Protein AF-A0A699I075-F1 (afdb_monomer)

Solvent-accessible surface area (backbone atoms only — not comparable to full-atom values): 9510 Å² total; per-residue (Å²): 117,78,77,78,76,48,57,70,72,60,32,56,54,61,73,68,50,63,85,87,70,58,90,45,72,65,47,46,53,51,55,49,48,54,52,50,51,52,54,51,70,57,43,36,57,60,71,55,44,68,72,57,52,50,54,89,96,56,54,68,68,60,36,55,55,48,45,60,56,59,50,67,52,29,56,89,52,52,62,68,55,57,48,49,30,52,56,70,32,47,89,45,72,74,58,39,52,56,53,62,77,43,85,66,84,43,66,66,56,43,52,52,53,53,51,53,46,53,52,50,52,54,51,50,54,52,53,50,55,55,62,72,52,60,86,71,76,73,60,78,82,68,64,85,71,70,86,80,78,85,84,85,89,88,134

InterPro domains:
  IPR005162 Retrotransposon-derived protein PEG10, N-terminal capsid-like domain [PF03732] (1-75)

Sequence (155 aa):
MFNSTLTGNARVWFDDLPPESIDSYDDLKKAFLENYLQQKKYIKDPIELHNIKQRDGKSTKDFVRRYKLESRDVKGAPECMRIFGFVHEITNPERIKRLHDNILKTMNEMMRVTTSFLRREVAASNHEKKKSFPPWRQQEGNQKQIFRKGNFQNQ

pLDDT: mean 74.62, std 15.21, range [36.0, 93.69]

Foldseek 3Di:
DVLVVDDDPRNVQVVPDDPPQDPDPVSVVVSSVVVVVVLVVQQDALVCLLVLADDPPDDVVVSLVSLVVSVVSNPPHDQVSSLVSVLVRYPDPVLSVVSVVDPDPGPVSVSVVVVVVVVVVVVVVVVVVVVVDDPPVVPPPPPPPPPPDDDDDDD

Radius of gyration: 30.27 Å; Cα contacts (8 Å, |Δi|>4): 76; chains: 1; bounding box: 107×27×58 Å

Organism: Tanacetum cinerariifolium (NCBI:txid118510)

Mean predicted aligned error: 16.9 Å

Secondary structure (DSSP, 8-state):
-GGGG--THHHHHHHTSPTT---SHHHHHHHHHHHHHHHHHHS--GGGGGG-PPPTTS-HHHHHHHHHHHHHTSTT--HHHHHHHHHHH---HHHHHHHHHS---SHHHHHHHHHHHHHHHHHHHHHHHHHHS-GGGGSTTSGGGGGGS------

Nearest PDB structures (foldseek):
  6bht-assembly2_G  TM=6.024E-01  e=6.474E-01  Human immunodeficiency virus type 1 (NEW YORK-5 ISOLATE)
  5tsx-assembly1_H  TM=5.680E-01  e=3.823E-01  Human immunodeficiency virus type 1 (NEW YORK-5 ISOLATE)

Structure (mmCIF, N/CA/C/O backbone):
data_AF-A0A699I075-F1
#
_entry.id   AF-A0A699I075-F1
#
loop_
_atom_site.group_PDB
_atom_site.id
_atom_site.type_symbol
_atom_site.label_atom_id
_atom_site.label_alt_id
_atom_site.label_comp_id
_atom_site.label_asym_id
_atom_site.label_entity_id
_atom_site.label_seq_id
_atom_site.pdbx_PDB_ins_code
_atom_site.Cartn_x
_atom_site.Cartn_y
_atom_site.Cartn_z
_atom_site.occupancy
_atom_site.B_iso_or_equiv
_atom_site.auth_seq_id
_atom_site.auth_comp_id
_atom_site.auth_asym_id
_atom_site.auth_atom_id
_atom_site.pdbx_PDB_model_num
ATOM 1 N N . MET A 1 1 ? 16.503 -12.795 -26.111 1.00 72.12 1 MET A N 1
ATOM 2 C CA . MET A 1 1 ? 15.798 -11.578 -26.574 1.00 72.12 1 MET A CA 1
ATOM 3 C C . MET A 1 1 ? 15.536 -10.686 -25.366 1.00 72.12 1 MET A C 1
ATOM 5 O O . MET A 1 1 ? 15.444 -11.205 -24.265 1.00 72.12 1 MET A O 1
ATOM 9 N N . PHE A 1 2 ? 15.450 -9.367 -25.532 1.00 78.56 2 PHE A N 1
ATOM 10 C CA . PHE A 1 2 ? 15.219 -8.426 -24.423 1.00 78.56 2 PHE A CA 1
ATOM 11 C C . PHE A 1 2 ? 13.878 -8.668 -23.697 1.00 78.56 2 PHE A C 1
ATOM 13 O O . PHE A 1 2 ? 13.813 -8.645 -22.475 1.00 78.56 2 PHE A O 1
ATOM 20 N N . ASN A 1 3 ? 12.820 -9.012 -24.430 1.00 78.69 3 ASN A N 1
ATOM 21 C CA . ASN A 1 3 ? 11.487 -9.278 -23.874 1.00 78.69 3 ASN A CA 1
ATOM 22 C C . ASN A 1 3 ? 11.433 -10.433 -22.848 1.00 78.69 3 ASN A C 1
ATOM 24 O O . ASN A 1 3 ? 10.579 -10.426 -21.961 1.00 78.69 3 ASN A O 1
ATOM 28 N N . SER A 1 4 ? 12.330 -11.421 -22.938 1.00 84.44 4 SER A N 1
ATOM 29 C CA . SER A 1 4 ? 12.348 -12.579 -22.038 1.00 84.44 4 SER A CA 1
ATOM 30 C C . SER A 1 4 ? 12.956 -12.275 -20.667 1.00 84.44 4 SER A C 1
ATOM 32 O O . SER A 1 4 ? 12.830 -13.097 -19.767 1.00 84.44 4 SER A O 1
ATOM 34 N N . THR A 1 5 ? 13.615 -11.123 -20.491 1.00 89.88 5 THR A N 1
ATOM 35 C CA . THR A 1 5 ? 14.161 -10.698 -19.189 1.00 89.88 5 THR A CA 1
ATOM 36 C C . THR A 1 5 ? 13.158 -9.886 -18.365 1.00 89.88 5 THR A C 1
ATOM 38 O O . THR A 1 5 ? 13.334 -9.732 -17.156 1.00 89.88 5 THR A O 1
ATOM 41 N N . LEU A 1 6 ? 12.089 -9.383 -18.993 1.00 87.81 6 LEU A N 1
ATOM 42 C CA . LEU A 1 6 ? 11.050 -8.600 -18.330 1.00 87.81 6 LEU A CA 1
ATOM 43 C C . LEU A 1 6 ? 10.090 -9.509 -17.555 1.00 87.81 6 LEU A C 1
ATOM 45 O O . LEU A 1 6 ? 9.550 -10.474 -18.095 1.00 87.81 6 LEU A O 1
ATOM 49 N N . THR A 1 7 ? 9.827 -9.157 -16.296 1.00 88.38 7 THR A N 1
ATOM 50 C CA . THR A 1 7 ? 8.874 -9.853 -15.418 1.00 88.38 7 THR A CA 1
ATOM 51 C C . THR A 1 7 ? 7.961 -8.858 -14.697 1.00 88.38 7 THR A C 1
ATOM 53 O O . THR A 1 7 ? 8.265 -7.665 -14.590 1.00 88.38 7 THR A O 1
ATOM 56 N N . GLY A 1 8 ? 6.812 -9.339 -14.213 1.00 86.31 8 GLY A N 1
ATOM 57 C CA . GLY A 1 8 ? 5.866 -8.534 -13.435 1.00 86.31 8 GLY A CA 1
ATOM 58 C C . GLY A 1 8 ? 5.394 -7.276 -14.173 1.00 86.31 8 GLY A C 1
ATOM 59 O O . GLY A 1 8 ? 5.103 -7.317 -15.366 1.00 86.31 8 GLY A O 1
ATOM 60 N N . ASN A 1 9 ? 5.342 -6.140 -13.470 1.00 80.94 9 ASN A N 1
ATOM 61 C CA . ASN A 1 9 ? 4.839 -4.872 -14.016 1.00 80.94 9 ASN A CA 1
ATOM 62 C C . ASN A 1 9 ? 5.606 -4.380 -15.253 1.00 80.94 9 ASN A C 1
ATOM 64 O O . ASN A 1 9 ? 5.010 -3.730 -16.105 1.00 80.94 9 ASN A O 1
ATOM 68 N N . ALA A 1 10 ? 6.906 -4.671 -15.354 1.00 84.81 10 ALA A N 1
ATOM 69 C CA . ALA A 1 10 ? 7.696 -4.278 -16.519 1.00 84.81 10 ALA A CA 1
ATOM 70 C C . ALA A 1 10 ? 7.284 -5.066 -17.769 1.00 84.81 10 ALA A C 1
ATOM 72 O O . ALA A 1 10 ? 7.335 -4.528 -18.868 1.00 84.81 10 ALA A O 1
ATOM 73 N N . ARG A 1 11 ? 6.842 -6.320 -17.597 1.00 89.94 11 ARG A N 1
ATOM 74 C CA . ARG A 1 11 ? 6.341 -7.138 -18.701 1.00 89.94 11 ARG A CA 1
ATOM 75 C C . ARG A 1 11 ? 4.974 -6.658 -19.179 1.00 89.94 11 ARG A C 1
ATOM 77 O O . ARG A 1 11 ? 4.815 -6.439 -20.368 1.00 89.94 11 ARG A O 1
ATOM 84 N N . VAL A 1 12 ? 4.052 -6.420 -18.244 1.00 89.38 12 VAL A N 1
ATOM 85 C CA . VAL A 1 12 ? 2.712 -5.888 -18.550 1.00 89.38 12 VAL A CA 1
ATOM 86 C C . VAL A 1 12 ? 2.813 -4.566 -19.310 1.00 89.38 12 VAL A C 1
ATOM 88 O O . VAL A 1 12 ? 2.220 -4.426 -20.367 1.00 89.38 12 VAL A O 1
ATOM 91 N N . TRP A 1 13 ? 3.637 -3.631 -18.823 1.00 91.19 13 TRP A N 1
ATOM 92 C CA . TRP A 1 13 ? 3.859 -2.359 -19.513 1.00 91.19 13 TRP A CA 1
ATOM 93 C C . TRP A 1 13 ? 4.381 -2.542 -20.941 1.00 91.19 13 TRP A C 1
ATOM 95 O O . TRP A 1 13 ? 3.907 -1.869 -21.846 1.00 91.19 13 TRP A O 1
ATOM 105 N N . PHE A 1 14 ? 5.364 -3.424 -21.131 1.00 90.69 14 PHE A N 1
ATOM 106 C CA . PHE A 1 14 ? 5.966 -3.643 -22.442 1.00 90.69 14 PHE A CA 1
ATOM 107 C C . PHE A 1 14 ? 4.981 -4.287 -23.428 1.00 90.69 14 PHE A C 1
ATOM 109 O O . PHE A 1 14 ? 4.988 -3.928 -24.600 1.00 90.69 14 PHE A O 1
ATOM 116 N N . ASP A 1 15 ? 4.129 -5.200 -22.955 1.00 90.50 15 ASP A N 1
ATOM 117 C CA . ASP A 1 15 ? 3.106 -5.864 -23.772 1.00 90.50 15 ASP A CA 1
ATOM 118 C C . ASP A 1 15 ? 1.946 -4.908 -24.155 1.00 90.50 15 ASP A C 1
ATOM 120 O O . ASP A 1 15 ? 1.294 -5.125 -25.174 1.00 90.50 15 ASP A O 1
ATOM 124 N N . ASP A 1 16 ? 1.720 -3.836 -23.382 1.00 91.06 16 ASP A N 1
ATOM 125 C CA . ASP A 1 16 ? 0.692 -2.807 -23.629 1.00 91.06 16 ASP A CA 1
ATOM 126 C C . ASP A 1 16 ? 1.158 -1.674 -24.571 1.00 91.06 16 ASP A C 1
ATOM 128 O O . ASP A 1 16 ? 0.392 -0.753 -24.877 1.00 91.06 16 ASP A O 1
ATOM 132 N N . LEU A 1 17 ? 2.419 -1.692 -25.015 1.00 90.88 17 LEU A N 1
ATOM 133 C CA . LEU A 1 17 ? 2.933 -0.679 -25.934 1.00 90.88 17 LEU A CA 1
ATOM 134 C C . LEU A 1 17 ? 2.274 -0.805 -27.317 1.00 90.88 17 LEU A C 1
ATOM 136 O O . LEU A 1 17 ? 2.062 -1.921 -27.799 1.00 90.88 17 LEU A O 1
ATOM 140 N N . PRO A 1 18 ? 1.976 0.319 -27.997 1.00 91.62 18 PRO A N 1
ATOM 141 C CA . PRO A 1 18 ? 1.488 0.263 -29.364 1.00 91.62 18 PRO A CA 1
ATOM 142 C C . PRO A 1 18 ? 2.488 -0.467 -30.278 1.00 91.62 18 PRO A C 1
ATOM 144 O O . PRO A 1 18 ? 3.702 -0.311 -30.112 1.00 91.62 18 PRO A O 1
ATOM 147 N N . PRO A 1 19 ? 2.011 -1.237 -31.270 1.00 86.88 19 PRO A N 1
ATOM 148 C CA . PRO A 1 19 ? 2.885 -1.786 -32.299 1.00 86.88 19 PRO A CA 1
ATOM 149 C C .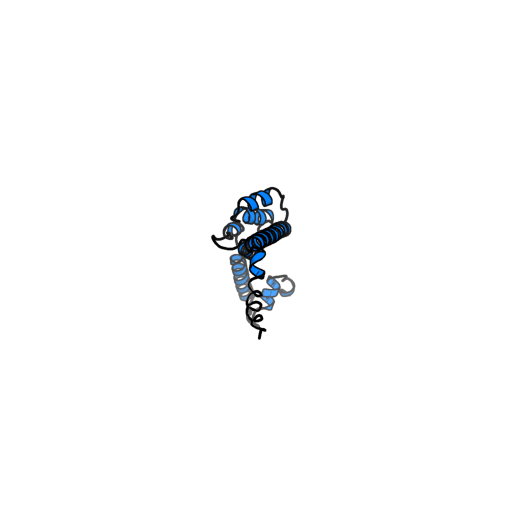 PRO A 1 19 ? 3.699 -0.666 -32.952 1.00 86.88 19 PRO A C 1
ATOM 151 O O . PRO A 1 19 ? 3.176 0.429 -33.147 1.00 86.88 19 PRO A O 1
ATOM 154 N N . GLU A 1 20 ? 4.965 -0.940 -33.271 1.00 85.88 20 GLU A N 1
ATOM 155 C CA . GLU A 1 20 ? 5.866 0.025 -33.931 1.00 85.88 20 GLU A CA 1
ATOM 156 C C . GLU A 1 20 ? 6.128 1.306 -33.110 1.00 85.88 20 GLU A C 1
ATOM 158 O O . GLU A 1 20 ? 6.593 2.308 -33.634 1.00 85.88 20 GLU A O 1
ATOM 163 N N . SER A 1 21 ? 5.866 1.305 -31.794 1.00 87.44 21 SER A N 1
ATOM 164 C CA . SER A 1 21 ? 6.172 2.464 -30.941 1.00 87.44 21 SER A CA 1
ATOM 165 C C . SER A 1 21 ? 7.632 2.536 -30.478 1.00 87.44 21 SER A C 1
ATOM 167 O O . SER A 1 21 ? 8.005 3.474 -29.775 1.00 87.44 21 SER A O 1
ATOM 169 N N . ILE A 1 22 ? 8.433 1.505 -30.759 1.00 90.81 22 ILE A N 1
ATOM 170 C CA . ILE A 1 22 ? 9.843 1.403 -30.372 1.00 90.81 22 ILE A CA 1
ATOM 171 C C . ILE A 1 22 ? 10.636 0.965 -31.599 1.00 90.81 22 ILE A C 1
ATOM 173 O O . ILE A 1 22 ? 10.685 -0.225 -31.912 1.00 90.81 22 ILE A O 1
ATOM 177 N N . ASP A 1 23 ? 11.305 1.926 -32.228 1.00 92.19 23 ASP A N 1
ATOM 178 C CA . ASP A 1 23 ? 12.139 1.693 -33.412 1.00 92.19 23 ASP A CA 1
ATOM 179 C C . ASP A 1 23 ? 13.633 1.621 -33.071 1.00 92.19 23 ASP A C 1
ATOM 181 O O . ASP A 1 23 ? 14.453 1.161 -33.867 1.00 92.19 23 ASP A O 1
ATOM 185 N N . SER A 1 24 ? 14.010 2.045 -31.861 1.00 93.12 24 SER A N 1
ATOM 186 C CA . SER A 1 24 ? 15.395 2.057 -31.403 1.00 93.12 24 SER A CA 1
ATOM 187 C C . SER A 1 24 ? 15.539 1.724 -29.915 1.00 93.12 24 SER A C 1
ATOM 189 O O . SER A 1 24 ? 14.593 1.765 -29.124 1.00 93.12 24 SER A O 1
ATOM 191 N N . TYR A 1 25 ? 16.772 1.415 -29.503 1.00 89.75 25 TYR A N 1
ATOM 192 C CA . TYR A 1 25 ? 17.100 1.259 -28.084 1.00 89.75 25 TYR A CA 1
ATOM 193 C C . TYR A 1 25 ? 16.878 2.555 -27.288 1.00 89.75 25 TYR A C 1
ATOM 195 O O . TYR A 1 25 ? 16.504 2.496 -26.115 1.00 89.75 25 TYR A O 1
ATOM 203 N N . ASP A 1 26 ? 17.072 3.721 -27.908 1.00 93.69 26 ASP A N 1
ATOM 204 C CA . ASP A 1 26 ? 16.849 5.005 -27.245 1.00 93.69 26 ASP A CA 1
ATOM 205 C C . ASP A 1 26 ? 15.357 5.262 -26.995 1.00 93.69 26 ASP A C 1
ATOM 207 O O . ASP A 1 26 ? 15.001 5.712 -25.901 1.00 93.69 26 ASP A O 1
ATOM 211 N N . ASP A 1 27 ? 14.478 4.877 -27.925 1.00 92.88 27 ASP A N 1
ATOM 212 C CA . ASP A 1 27 ? 13.021 4.943 -27.732 1.00 92.88 27 ASP A CA 1
ATOM 213 C C . ASP A 1 27 ? 12.572 4.019 -26.601 1.00 92.88 27 ASP A C 1
ATOM 215 O O . ASP A 1 27 ? 11.829 4.429 -25.706 1.00 92.88 27 ASP A O 1
ATOM 219 N N . LEU A 1 28 ? 13.108 2.794 -26.575 1.00 91.38 28 LEU A N 1
ATOM 220 C CA . LEU A 1 28 ? 12.871 1.837 -25.498 1.00 91.38 28 LEU A CA 1
ATOM 221 C C . LEU A 1 28 ? 13.304 2.395 -24.142 1.00 91.38 28 LEU A C 1
ATOM 223 O O . LEU A 1 28 ? 12.551 2.336 -23.168 1.00 91.38 28 LEU A O 1
ATOM 227 N N . LYS A 1 29 ? 14.520 2.942 -24.069 1.00 92.06 29 LYS A N 1
ATOM 228 C CA . LYS A 1 29 ? 15.072 3.522 -22.844 1.00 92.06 29 LYS A CA 1
ATOM 229 C C . LYS A 1 29 ? 14.224 4.698 -22.372 1.00 92.06 29 LYS A C 1
ATOM 231 O O . LYS A 1 29 ? 13.938 4.793 -21.177 1.00 92.06 29 LYS A O 1
ATOM 236 N N . LYS A 1 30 ? 13.805 5.573 -23.287 1.00 93.38 30 LYS A N 1
ATOM 237 C CA . LYS A 1 30 ? 12.950 6.723 -22.986 1.00 93.38 30 LYS A CA 1
ATOM 238 C C . LYS A 1 30 ? 11.587 6.279 -22.455 1.00 93.38 30 LYS A C 1
ATOM 240 O O . LYS A 1 30 ? 11.220 6.681 -21.353 1.00 93.38 30 LYS A O 1
ATOM 245 N N . ALA A 1 31 ? 10.889 5.399 -23.170 1.00 91.75 31 ALA A N 1
ATOM 246 C CA . ALA A 1 31 ? 9.574 4.901 -22.771 1.00 91.75 31 ALA A CA 1
ATOM 247 C C . ALA A 1 31 ? 9.628 4.153 -21.426 1.00 91.75 31 ALA A C 1
ATOM 249 O O . ALA A 1 31 ? 8.769 4.338 -20.561 1.00 91.75 31 ALA A O 1
ATOM 250 N N . PHE A 1 32 ? 10.680 3.357 -21.203 1.00 89.31 32 PHE A N 1
ATOM 251 C CA . PHE A 1 32 ? 10.896 2.668 -19.933 1.00 89.31 32 PHE A CA 1
ATOM 252 C C . PHE A 1 32 ? 11.112 3.651 -18.780 1.00 89.31 32 PHE A C 1
ATOM 254 O O . PHE A 1 32 ? 10.513 3.490 -17.717 1.00 89.31 32 PHE A O 1
ATOM 261 N N . LEU A 1 33 ? 11.950 4.675 -18.973 1.00 89.62 33 LEU A N 1
ATOM 262 C CA . LEU A 1 33 ? 12.196 5.698 -17.957 1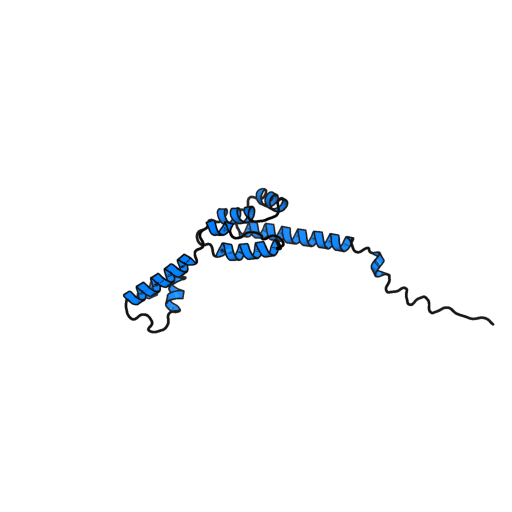.00 89.62 33 LEU A CA 1
ATOM 263 C C . LEU A 1 33 ? 10.928 6.491 -17.643 1.00 89.62 33 LEU A C 1
ATOM 265 O O . LEU A 1 33 ? 10.650 6.734 -16.471 1.00 89.62 33 LEU A O 1
ATOM 269 N N . GLU A 1 34 ? 10.140 6.857 -18.650 1.00 89.06 34 GLU A N 1
ATOM 270 C CA . GLU A 1 34 ? 8.864 7.548 -18.456 1.00 89.06 34 GLU A CA 1
ATOM 271 C C . GLU A 1 34 ? 7.887 6.699 -17.635 1.00 89.06 34 GLU A C 1
ATOM 273 O O . GLU A 1 34 ? 7.378 7.172 -16.615 1.00 89.06 34 GLU A O 1
ATOM 278 N N . ASN A 1 35 ? 7.700 5.426 -17.996 1.00 85.62 35 ASN A N 1
ATOM 279 C CA . ASN A 1 35 ? 6.876 4.495 -17.227 1.00 85.62 35 ASN A CA 1
ATOM 280 C C . ASN A 1 35 ? 7.414 4.298 -15.801 1.00 85.62 35 ASN A C 1
ATOM 282 O O . ASN A 1 35 ? 6.663 4.389 -14.832 1.00 85.62 35 ASN A O 1
ATOM 286 N N . TYR A 1 36 ? 8.721 4.095 -15.636 1.00 81.62 36 TYR A N 1
ATOM 287 C CA . TYR A 1 36 ? 9.344 3.912 -14.325 1.00 81.62 36 TYR A CA 1
ATOM 288 C C . TYR A 1 36 ? 9.181 5.146 -13.429 1.00 81.62 36 TYR A C 1
ATOM 290 O O . TYR A 1 36 ? 8.848 5.025 -12.249 1.00 81.62 36 TYR A O 1
ATOM 298 N N . LEU A 1 37 ? 9.365 6.348 -13.979 1.00 79.94 37 LEU A N 1
ATOM 299 C CA . LEU A 1 37 ? 9.182 7.604 -13.253 1.00 79.94 37 LEU A CA 1
ATOM 300 C C . LEU A 1 37 ? 7.714 7.859 -12.914 1.00 79.94 37 LEU A C 1
ATOM 302 O O . LEU A 1 37 ? 7.430 8.338 -11.816 1.00 79.94 37 LEU A O 1
ATOM 306 N N . GLN A 1 38 ? 6.776 7.513 -13.798 1.00 74.69 38 GLN A N 1
ATOM 307 C CA . GLN A 1 38 ? 5.350 7.543 -13.478 1.00 74.69 38 GLN A CA 1
ATOM 308 C C . GLN A 1 38 ? 5.031 6.575 -12.338 1.00 74.69 38 GLN A C 1
ATOM 310 O O . GLN A 1 38 ? 4.474 6.995 -11.328 1.00 74.69 38 GLN A O 1
ATOM 315 N N . GLN A 1 39 ? 5.469 5.316 -12.422 1.00 68.50 39 GLN A N 1
ATOM 316 C CA . GLN A 1 39 ? 5.310 4.334 -11.344 1.00 68.50 39 GLN A CA 1
ATOM 317 C C . GLN A 1 39 ? 5.921 4.834 -10.028 1.00 68.50 39 GLN A C 1
ATOM 319 O O . GLN A 1 39 ? 5.312 4.663 -8.976 1.00 68.50 39 GLN A O 1
ATOM 324 N N . LYS A 1 40 ? 7.075 5.511 -10.075 1.00 63.62 40 LYS A N 1
ATOM 325 C CA . LYS A 1 40 ? 7.718 6.122 -8.904 1.00 63.62 40 LYS A CA 1
ATOM 326 C C . LYS A 1 40 ? 6.930 7.303 -8.335 1.00 63.62 40 LYS A C 1
ATOM 328 O O . LYS A 1 40 ? 6.856 7.418 -7.120 1.00 63.62 40 LYS A O 1
ATOM 333 N N . LYS A 1 41 ? 6.287 8.128 -9.170 1.00 60.62 41 LYS A N 1
ATOM 334 C CA . LYS A 1 41 ? 5.342 9.169 -8.714 1.00 60.62 41 LYS A CA 1
ATOM 335 C C . LYS A 1 41 ? 4.109 8.576 -8.019 1.00 60.62 41 LYS A C 1
ATOM 337 O O . LYS A 1 41 ? 3.537 9.229 -7.155 1.00 60.62 41 LYS A O 1
ATOM 342 N N . TYR A 1 42 ? 3.721 7.347 -8.369 1.00 53.88 42 TYR A N 1
ATOM 343 C CA . TYR A 1 42 ? 2.632 6.612 -7.713 1.00 53.88 42 TYR A CA 1
ATOM 344 C C . TYR A 1 42 ? 3.081 5.777 -6.503 1.00 53.88 42 TYR A C 1
ATOM 346 O O . TYR A 1 42 ? 2.229 5.282 -5.764 1.00 53.88 42 TYR A O 1
ATOM 354 N N . ILE A 1 43 ? 4.389 5.634 -6.253 1.00 52.50 43 ILE A N 1
ATOM 355 C CA . ILE A 1 43 ? 4.897 5.111 -4.981 1.00 52.50 43 ILE A CA 1
ATOM 356 C C . ILE A 1 43 ? 4.748 6.232 -3.956 1.00 52.50 43 ILE A C 1
ATOM 358 O O . ILE A 1 43 ? 5.603 7.104 -3.828 1.00 52.50 43 ILE A O 1
ATOM 362 N N . LYS A 1 44 ? 3.618 6.219 -3.250 1.00 60.41 44 LYS A N 1
ATOM 363 C CA . LYS A 1 44 ? 3.395 7.094 -2.102 1.00 60.41 44 LYS A CA 1
ATOM 364 C C . LYS A 1 44 ? 4.477 6.827 -1.055 1.00 60.41 44 LYS A C 1
ATOM 366 O O . LYS A 1 44 ? 4.733 5.667 -0.724 1.00 60.41 44 LYS A O 1
ATOM 371 N N . ASP A 1 45 ? 5.100 7.893 -0.561 1.00 65.25 45 ASP A N 1
ATOM 372 C CA . ASP A 1 45 ? 6.031 7.827 0.565 1.00 65.25 45 ASP A CA 1
ATOM 373 C C . ASP A 1 45 ? 5.317 7.183 1.770 1.00 65.25 45 ASP A C 1
ATOM 375 O O . ASP A 1 45 ? 4.133 7.455 1.978 1.00 65.25 45 ASP A O 1
ATOM 379 N N . PRO A 1 46 ? 5.966 6.329 2.577 1.00 65.94 46 PRO A N 1
ATOM 380 C CA . PRO A 1 46 ? 5.374 5.814 3.810 1.00 65.94 46 PRO A CA 1
ATOM 381 C C . PRO A 1 46 ? 4.764 6.888 4.736 1.00 65.94 46 PRO A C 1
ATOM 383 O O . PRO A 1 46 ? 3.806 6.592 5.453 1.00 65.94 46 PRO A O 1
ATOM 386 N N . ILE A 1 47 ? 5.246 8.135 4.684 1.00 72.25 47 ILE A N 1
ATOM 387 C CA . ILE A 1 47 ? 4.684 9.308 5.378 1.00 72.25 47 ILE A CA 1
ATOM 388 C C . ILE A 1 47 ? 3.241 9.612 4.930 1.00 72.25 47 ILE A C 1
ATOM 390 O O . ILE A 1 47 ? 2.425 10.053 5.739 1.00 72.25 47 ILE A O 1
ATOM 394 N N . GLU A 1 48 ? 2.869 9.297 3.687 1.00 78.44 48 GLU A N 1
ATOM 395 C CA . GLU A 1 48 ? 1.511 9.481 3.151 1.00 78.44 48 GLU A CA 1
ATOM 396 C C . GLU A 1 48 ? 0.453 8.652 3.896 1.00 78.44 48 GLU A C 1
ATOM 398 O O . GLU A 1 48 ? -0.736 8.961 3.822 1.00 78.44 48 GLU A O 1
ATOM 403 N N . LEU A 1 49 ? 0.850 7.627 4.666 1.00 82.50 49 LEU A N 1
ATOM 404 C CA . LEU A 1 49 ? -0.070 6.913 5.559 1.00 82.50 49 LEU A CA 1
ATOM 405 C C . LEU A 1 49 ? -0.712 7.848 6.593 1.00 82.50 49 LEU A C 1
ATOM 407 O O . LEU A 1 49 ? -1.860 7.621 6.973 1.00 82.50 49 LEU A O 1
ATOM 411 N N . HIS A 1 50 ? -0.007 8.907 7.005 1.00 78.56 50 HIS A N 1
ATOM 412 C CA . HIS A 1 50 ? -0.521 9.919 7.927 1.00 78.56 50 HIS A CA 1
ATOM 413 C C . HIS A 1 50 ? -1.617 10.787 7.292 1.00 78.56 50 HIS A C 1
ATOM 415 O O . HIS A 1 50 ? -2.458 11.338 7.992 1.00 78.56 50 HIS A O 1
ATOM 421 N N . ASN A 1 51 ? -1.667 10.889 5.961 1.00 83.00 51 ASN A N 1
ATOM 422 C CA . ASN A 1 51 ? -2.698 11.667 5.270 1.00 83.00 51 ASN A CA 1
ATOM 423 C C . ASN A 1 51 ? -4.049 10.935 5.223 1.00 83.00 51 ASN A C 1
ATOM 425 O O . ASN A 1 51 ? -5.096 11.551 4.986 1.00 83.00 51 ASN A O 1
ATOM 429 N N . ILE A 1 52 ? -4.065 9.627 5.497 1.00 87.25 52 ILE A N 1
ATOM 430 C CA . ILE A 1 52 ? -5.281 8.819 5.498 1.00 87.25 52 ILE A CA 1
ATOM 431 C C . ILE A 1 52 ? -5.974 8.939 6.859 1.00 87.25 52 ILE A C 1
ATOM 433 O O . ILE A 1 52 ? -5.977 8.004 7.652 1.00 87.25 52 ILE A O 1
ATOM 437 N N . LYS A 1 53 ? -6.592 10.096 7.116 1.00 87.81 53 LYS A N 1
ATOM 438 C CA . LYS A 1 53 ? -7.272 10.394 8.388 1.00 87.81 53 LYS A CA 1
ATOM 439 C C . LYS A 1 53 ? -8.751 10.023 8.389 1.00 87.81 53 LYS A C 1
ATOM 441 O O . LYS A 1 53 ? -9.445 10.127 7.357 1.00 87.81 53 LYS A O 1
ATOM 446 N N . GLN A 1 54 ? -9.277 9.611 9.545 1.00 85.56 54 GLN A N 1
ATOM 447 C CA . GLN A 1 54 ? -10.723 9.601 9.746 1.00 85.56 54 GLN A CA 1
ATOM 448 C C . GLN A 1 54 ? -11.205 11.060 9.765 1.00 85.56 54 GLN A C 1
ATOM 450 O O . GLN A 1 54 ? -10.766 11.862 10.574 1.00 85.56 54 GLN A O 1
ATOM 455 N N . ARG A 1 55 ? -12.072 11.420 8.812 1.00 85.81 55 ARG A N 1
ATOM 456 C CA . ARG A 1 55 ? -12.621 12.780 8.703 1.00 85.81 55 ARG A CA 1
ATOM 457 C C . ARG A 1 55 ? -13.801 12.944 9.657 1.00 85.81 55 ARG A C 1
ATOM 459 O O . ARG A 1 55 ? -14.587 12.002 9.807 1.00 85.81 55 ARG A O 1
ATOM 466 N N . ASP A 1 56 ? -13.969 14.141 10.207 1.00 76.62 56 ASP A N 1
ATOM 467 C CA . ASP A 1 56 ? -15.093 14.466 11.086 1.00 76.62 56 ASP A CA 1
ATOM 468 C C . ASP A 1 56 ? -16.438 14.209 10.396 1.00 76.62 56 ASP A C 1
ATOM 470 O O . ASP A 1 56 ? -16.623 14.461 9.201 1.00 76.62 56 ASP A O 1
ATOM 474 N N . GLY A 1 57 ? -17.372 13.614 11.138 1.00 75.88 57 GLY A N 1
ATOM 475 C CA . GLY A 1 57 ? -18.698 13.248 10.632 1.00 75.88 57 GLY A CA 1
ATOM 476 C C . GLY A 1 57 ? -18.732 12.084 9.628 1.00 75.88 57 GLY A C 1
ATOM 477 O O . GLY A 1 57 ? -19.816 11.707 9.183 1.00 75.88 57 GLY A O 1
ATOM 478 N N . LYS A 1 58 ? -17.593 11.474 9.258 1.00 81.19 58 LYS A N 1
ATOM 479 C CA . LYS A 1 58 ? -17.569 10.246 8.440 1.00 81.19 58 LYS A CA 1
ATOM 480 C C . LYS A 1 58 ? -17.601 8.998 9.314 1.00 81.19 58 LYS A C 1
ATOM 482 O O . LYS A 1 58 ? -17.014 8.951 10.392 1.00 81.19 58 LYS A O 1
ATOM 487 N N . SER A 1 59 ? -18.263 7.950 8.818 1.00 83.44 59 SER A N 1
ATOM 488 C CA . SER A 1 59 ? -18.348 6.688 9.547 1.00 83.44 59 SER A CA 1
ATOM 489 C C . SER A 1 59 ? -16.976 6.012 9.636 1.00 83.44 59 SER A C 1
ATOM 491 O O . SER A 1 59 ? -16.197 6.008 8.677 1.00 83.44 59 SER A O 1
ATOM 493 N N . THR A 1 60 ? -16.692 5.352 10.760 1.00 83.38 60 THR A N 1
ATOM 494 C CA . THR A 1 60 ? -15.471 4.544 10.895 1.00 83.38 60 THR A CA 1
ATOM 495 C C . THR A 1 60 ? -15.416 3.416 9.858 1.00 83.38 60 THR A C 1
ATOM 497 O O . THR A 1 60 ? -14.338 3.043 9.410 1.00 83.38 60 THR A O 1
ATOM 500 N N . LYS A 1 61 ? -16.564 2.913 9.387 1.00 83.69 61 LYS A N 1
ATOM 501 C CA . LYS A 1 61 ? -16.620 1.942 8.285 1.00 83.69 61 LYS A CA 1
ATOM 502 C C . LYS A 1 61 ? -16.055 2.520 6.981 1.00 83.69 61 LYS A C 1
ATOM 504 O O . LYS A 1 61 ? -15.302 1.837 6.286 1.00 83.69 61 LYS A O 1
ATOM 509 N N . ASP A 1 62 ? -16.389 3.768 6.659 1.00 87.38 62 ASP A N 1
ATOM 510 C CA . ASP A 1 62 ? -15.862 4.447 5.471 1.00 87.38 62 ASP A CA 1
ATOM 511 C C . ASP A 1 62 ? -14.367 4.725 5.597 1.00 87.38 62 ASP A C 1
ATOM 513 O O . ASP A 1 62 ? -13.634 4.570 4.621 1.00 87.38 62 ASP A O 1
ATOM 517 N N . PHE A 1 63 ? -13.908 5.100 6.794 1.00 89.06 63 PHE A N 1
ATOM 518 C CA . PHE A 1 63 ? -12.484 5.237 7.090 1.00 89.06 63 PHE A CA 1
ATOM 519 C C . PHE A 1 63 ? -11.732 3.924 6.857 1.00 89.06 63 PHE A C 1
ATOM 521 O O . PHE A 1 63 ? -10.810 3.898 6.052 1.00 89.06 63 PHE A O 1
ATOM 528 N N . VAL A 1 64 ? -12.181 2.825 7.467 1.00 87.69 64 VAL A N 1
ATOM 529 C CA . VAL A 1 64 ? -11.569 1.493 7.335 1.00 87.69 64 VAL A CA 1
ATOM 530 C C . VAL A 1 64 ? -11.469 1.058 5.871 1.00 87.69 64 VAL A C 1
ATOM 532 O O . VAL A 1 64 ? -10.434 0.553 5.436 1.00 87.69 64 VAL A O 1
ATOM 535 N N . ARG A 1 65 ? -12.525 1.289 5.078 1.00 88.56 65 ARG A N 1
ATOM 536 C CA . ARG A 1 65 ? -12.522 0.981 3.640 1.00 88.56 65 ARG A CA 1
ATOM 537 C C . ARG A 1 65 ? -11.478 1.805 2.878 1.00 88.56 65 ARG A C 1
ATOM 539 O O . ARG A 1 65 ? -10.749 1.228 2.075 1.00 88.56 65 ARG A O 1
ATOM 546 N N . ARG A 1 66 ? -11.405 3.120 3.123 1.00 90.44 66 ARG A N 1
ATOM 547 C CA . ARG A 1 66 ? -10.408 4.005 2.491 1.00 90.44 66 ARG A CA 1
ATOM 548 C C . ARG A 1 66 ? -8.992 3.629 2.902 1.00 90.44 66 ARG A C 1
ATOM 550 O O . ARG A 1 66 ? -8.153 3.433 2.035 1.00 90.44 66 ARG A O 1
ATOM 557 N N . TYR A 1 67 ? -8.761 3.421 4.197 1.00 89.31 67 TYR A N 1
ATOM 558 C CA . TYR A 1 67 ? -7.457 3.041 4.729 1.00 89.31 67 TYR A CA 1
ATOM 559 C C . TYR A 1 67 ? -6.944 1.745 4.111 1.00 89.31 67 TYR A C 1
ATOM 561 O O . TYR A 1 67 ? -5.799 1.688 3.672 1.00 89.31 67 TYR A O 1
ATOM 569 N N . LYS A 1 68 ? -7.798 0.725 3.963 1.00 87.50 68 LYS A N 1
ATOM 570 C CA . LYS A 1 68 ? -7.421 -0.529 3.293 1.00 87.50 68 LYS A CA 1
ATOM 571 C C . LYS A 1 68 ? -6.971 -0.319 1.843 1.00 87.50 68 LYS A C 1
ATOM 573 O O . LYS A 1 68 ? -6.031 -0.975 1.405 1.00 87.50 68 LYS A O 1
ATOM 578 N N . LEU A 1 69 ? -7.667 0.539 1.099 1.00 86.44 69 LEU A N 1
ATOM 579 C CA . LEU A 1 69 ? -7.383 0.781 -0.313 1.00 86.44 69 LEU A CA 1
ATOM 580 C C . LEU A 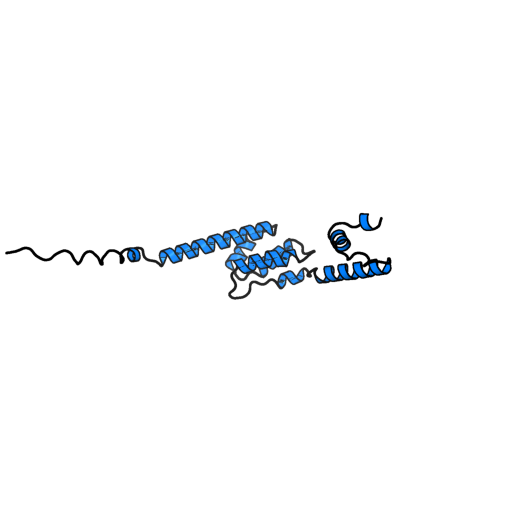1 69 ? -6.127 1.642 -0.476 1.00 86.44 69 LEU A C 1
ATOM 582 O O . LEU A 1 69 ? -5.172 1.216 -1.111 1.00 86.44 69 LEU A O 1
ATOM 586 N N . GLU A 1 70 ? -6.109 2.808 0.165 1.00 86.38 70 GLU A N 1
ATOM 587 C CA . GLU A 1 7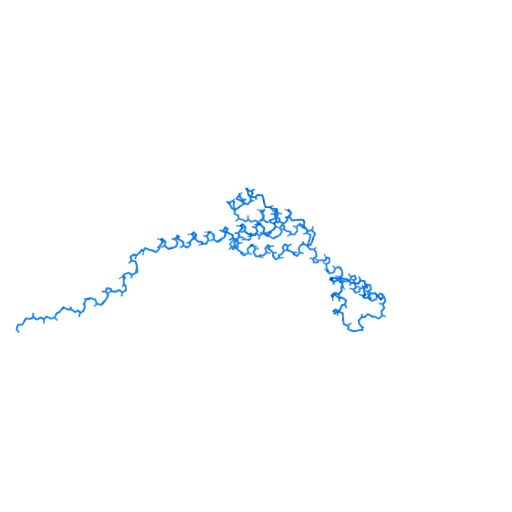0 ? -5.054 3.804 0.002 1.00 86.38 70 GLU A CA 1
ATOM 588 C C . GLU A 1 70 ? -3.727 3.357 0.620 1.00 86.38 70 GLU A C 1
ATOM 590 O O . GLU A 1 70 ? -2.679 3.619 0.036 1.00 86.38 70 GLU A O 1
ATOM 595 N N . SER A 1 71 ? -3.750 2.644 1.756 1.00 85.31 71 SER A N 1
ATOM 596 C CA . SER A 1 71 ? -2.514 2.128 2.359 1.00 85.31 71 SER A CA 1
ATOM 597 C C . SER A 1 71 ? -1.871 1.049 1.497 1.00 85.31 71 SER A C 1
ATOM 599 O O . SER A 1 71 ? -0.649 0.990 1.451 1.00 85.31 71 SER A O 1
ATOM 601 N N . ARG A 1 72 ? -2.644 0.217 0.782 1.00 81.31 72 ARG A N 1
ATOM 602 C CA . ARG A 1 72 ? -2.104 -0.833 -0.103 1.00 81.31 72 ARG A CA 1
ATOM 603 C C . ARG A 1 72 ? -1.229 -0.248 -1.210 1.00 81.31 72 ARG A C 1
ATOM 605 O O . ARG A 1 72 ? -0.224 -0.855 -1.570 1.00 81.31 72 ARG A O 1
ATOM 612 N N . ASP A 1 73 ? -1.590 0.931 -1.700 1.00 77.81 73 ASP A N 1
ATOM 613 C CA . ASP A 1 73 ? -0.892 1.596 -2.800 1.00 77.81 73 ASP A CA 1
ATOM 614 C C . ASP A 1 73 ? 0.408 2.295 -2.333 1.00 77.81 73 ASP A C 1
ATOM 616 O O . ASP A 1 73 ? 1.256 2.650 -3.150 1.00 77.81 7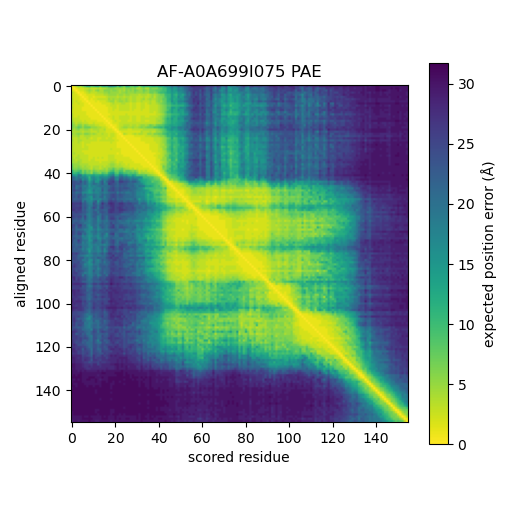3 ASP A O 1
ATOM 620 N N . VAL A 1 74 ? 0.629 2.411 -1.013 1.00 79.06 74 VAL A N 1
ATOM 621 C CA . VAL A 1 74 ? 1.905 2.834 -0.406 1.00 79.06 74 VAL A CA 1
ATOM 622 C C . VAL A 1 74 ? 2.899 1.662 -0.447 1.00 79.06 74 VAL A C 1
ATOM 624 O O . VAL A 1 74 ? 2.960 0.823 0.464 1.00 79.06 74 VAL A O 1
ATOM 627 N N . LYS A 1 75 ? 3.663 1.551 -1.540 1.00 70.88 75 LYS A N 1
ATOM 628 C CA . LYS A 1 75 ? 4.714 0.527 -1.693 1.00 70.88 75 LYS A CA 1
ATOM 629 C C . LYS A 1 75 ? 5.896 0.829 -0.756 1.00 70.88 75 LYS A C 1
ATOM 631 O O . LYS A 1 75 ? 6.277 1.977 -0.588 1.00 70.88 75 LYS A O 1
ATOM 636 N N . GLY A 1 76 ? 6.474 -0.203 -0.136 1.00 70.88 76 GLY A N 1
ATOM 637 C CA . GLY A 1 76 ? 7.656 -0.075 0.737 1.00 70.88 76 GLY A CA 1
ATOM 638 C C . GLY A 1 76 ? 7.377 0.229 2.216 1.00 70.88 76 GLY A C 1
ATOM 639 O O . GLY A 1 76 ? 8.268 0.045 3.037 1.00 70.88 76 GLY A O 1
ATOM 640 N N . ALA A 1 77 ? 6.151 0.610 2.595 1.00 75.19 77 ALA A N 1
ATOM 641 C CA . ALA A 1 77 ? 5.821 0.799 4.008 1.00 75.19 77 ALA A CA 1
ATOM 642 C C . ALA A 1 77 ? 5.805 -0.551 4.764 1.00 75.19 77 ALA A C 1
ATOM 644 O O . ALA A 1 77 ? 5.061 -1.459 4.357 1.00 75.19 77 ALA A O 1
ATOM 645 N N . PRO A 1 78 ? 6.571 -0.706 5.860 1.00 78.06 78 PRO A N 1
ATOM 646 C CA . PRO A 1 78 ? 6.525 -1.912 6.674 1.00 78.06 78 PRO A CA 1
ATOM 647 C C . PRO A 1 78 ? 5.165 -2.038 7.365 1.00 78.06 78 PRO A C 1
ATOM 649 O O . PRO A 1 78 ? 4.459 -1.054 7.598 1.00 78.06 78 PRO A O 1
ATOM 652 N N . GLU A 1 79 ? 4.777 -3.266 7.694 1.00 78.69 79 GLU A N 1
ATOM 653 C CA . GLU A 1 79 ? 3.453 -3.551 8.252 1.00 78.69 79 GLU A CA 1
ATOM 654 C C . GLU A 1 79 ? 3.209 -2.827 9.584 1.00 78.69 79 GLU A C 1
ATOM 656 O O . GLU A 1 79 ? 2.129 -2.279 9.794 1.00 78.69 79 GLU A O 1
ATOM 661 N N . CYS A 1 80 ? 4.243 -2.697 10.420 1.00 76.00 80 CYS A N 1
ATOM 662 C CA . CYS A 1 80 ? 4.188 -1.922 11.660 1.00 76.00 80 CYS A CA 1
ATOM 663 C C . CYS A 1 80 ? 3.815 -0.448 11.435 1.00 76.00 80 CYS A C 1
ATOM 665 O O . CYS A 1 80 ? 3.066 0.113 12.227 1.00 76.00 80 CYS A O 1
ATOM 667 N N . MET A 1 81 ? 4.264 0.167 10.338 1.00 81.00 81 MET A N 1
ATOM 668 C CA . MET A 1 81 ? 3.964 1.566 10.025 1.00 81.00 81 MET A CA 1
ATOM 669 C C . MET A 1 81 ? 2.521 1.742 9.547 1.00 81.00 81 MET A C 1
ATOM 671 O O . MET A 1 81 ? 1.867 2.720 9.900 1.00 81.00 81 MET A O 1
ATOM 675 N N . ARG A 1 82 ? 1.989 0.765 8.804 1.00 86.25 82 ARG A N 1
ATOM 676 C CA . ARG A 1 82 ? 0.569 0.735 8.410 1.00 86.25 82 ARG A CA 1
ATOM 677 C C . ARG A 1 82 ? -0.336 0.518 9.623 1.00 86.25 82 ARG A C 1
ATOM 679 O O . ARG A 1 82 ? -1.395 1.130 9.719 1.00 86.25 82 ARG A O 1
ATOM 686 N N . ILE A 1 83 ? 0.098 -0.319 10.566 1.00 82.88 83 ILE A N 1
ATOM 687 C CA . ILE A 1 83 ? -0.614 -0.529 11.828 1.00 82.88 83 ILE A CA 1
AT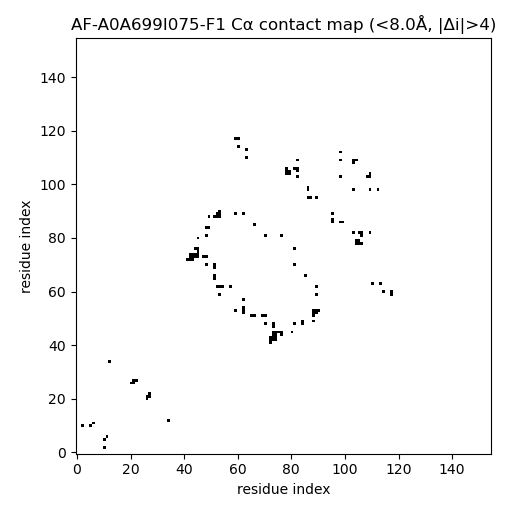OM 688 C C . ILE A 1 83 ? -0.604 0.739 12.674 1.00 82.88 83 ILE A C 1
ATOM 690 O O . ILE A 1 83 ? -1.661 1.192 13.111 1.00 82.88 83 ILE A O 1
ATOM 694 N N . PHE A 1 84 ? 0.570 1.342 12.842 1.00 82.38 84 PHE A N 1
ATOM 695 C CA . PHE A 1 84 ? 0.738 2.576 13.594 1.00 82.38 84 PHE A CA 1
ATOM 696 C C . PHE A 1 84 ? -0.093 3.722 13.007 1.00 82.38 84 PHE A C 1
ATOM 698 O O . PHE A 1 84 ? -0.858 4.353 13.732 1.00 82.38 84 PHE A O 1
ATOM 705 N N . GLY A 1 85 ? -0.018 3.940 11.690 1.00 84.69 85 GLY A N 1
ATOM 706 C CA . GLY A 1 85 ? -0.806 4.969 11.015 1.00 84.69 85 GLY A CA 1
ATOM 707 C C . GLY A 1 85 ? -2.309 4.768 11.215 1.00 84.69 85 GLY A C 1
ATOM 708 O O . GLY A 1 85 ? -3.018 5.716 11.516 1.00 84.69 85 GLY A O 1
ATOM 709 N N . PHE A 1 86 ? -2.813 3.537 11.134 1.00 86.81 86 PHE A N 1
ATOM 710 C CA . PHE A 1 86 ? -4.236 3.278 11.356 1.00 86.81 86 PHE A CA 1
ATOM 711 C C . PHE A 1 86 ? -4.687 3.615 12.782 1.00 86.81 86 PHE A C 1
ATOM 713 O O . PHE A 1 86 ? -5.743 4.219 12.966 1.00 86.81 86 PHE A O 1
ATOM 720 N N . VAL A 1 87 ? -3.908 3.197 13.785 1.00 83.12 87 VAL A N 1
ATOM 721 C CA . VAL A 1 87 ? -4.228 3.422 15.203 1.00 83.12 87 VAL A CA 1
ATOM 722 C C . VAL A 1 87 ? -4.146 4.905 15.554 1.00 83.12 87 VAL A C 1
ATOM 724 O O . VAL A 1 87 ? -4.968 5.387 16.327 1.00 83.12 87 VAL A O 1
ATOM 727 N N . HIS A 1 88 ? -3.195 5.631 14.969 1.00 82.19 88 HIS A N 1
ATOM 728 C CA . HIS A 1 88 ? -3.035 7.061 15.204 1.00 82.19 88 HIS A CA 1
ATOM 729 C C . HIS A 1 88 ? -4.116 7.897 14.496 1.00 82.19 88 HIS A C 1
ATOM 731 O O . HIS A 1 88 ? -4.626 8.861 15.060 1.00 82.19 88 HIS A O 1
ATOM 737 N N . GLU A 1 89 ? -4.509 7.514 13.277 1.00 86.81 89 GLU A N 1
ATOM 738 C CA . GLU A 1 89 ? -5.425 8.302 12.442 1.00 86.81 89 GLU A CA 1
ATOM 739 C C . GLU A 1 89 ? -6.924 7.994 12.638 1.00 86.81 89 GLU A C 1
ATOM 741 O O . GLU A 1 89 ? -7.780 8.616 11.992 1.00 86.81 89 GLU A O 1
ATOM 746 N N . ILE A 1 90 ? -7.274 7.034 13.501 1.00 85.25 90 ILE A N 1
ATOM 747 C CA . ILE A 1 90 ? -8.669 6.707 13.820 1.00 85.25 90 ILE A CA 1
ATOM 748 C C . ILE A 1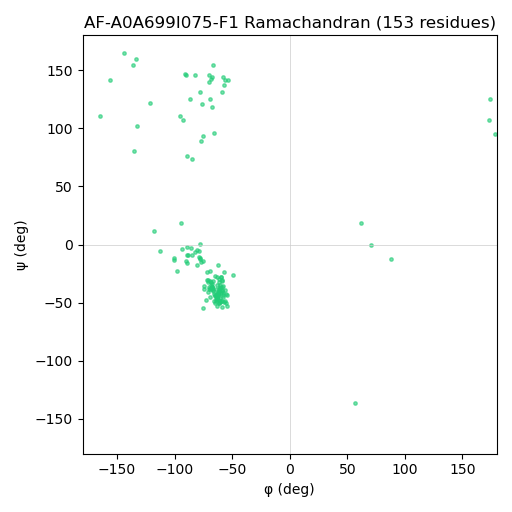 90 ? -9.201 7.593 14.954 1.00 85.25 90 ILE A C 1
ATOM 750 O O . ILE A 1 90 ? -8.681 7.616 16.062 1.00 85.25 90 ILE A O 1
ATOM 754 N N . THR A 1 91 ? -10.313 8.285 14.721 1.00 76.88 91 THR A N 1
ATOM 755 C CA . THR A 1 91 ? -10.898 9.206 15.709 1.00 76.88 91 THR A CA 1
ATOM 756 C C . THR A 1 91 ? -11.882 8.473 16.630 1.00 76.88 91 THR A C 1
ATOM 758 O O . THR A 1 91 ? -13.095 8.554 16.430 1.00 76.88 91 THR A O 1
ATOM 761 N N . ASN A 1 92 ? -11.388 7.691 17.603 1.00 77.81 92 ASN A N 1
ATOM 762 C CA . ASN A 1 92 ? -12.190 7.165 18.727 1.00 77.81 92 ASN A CA 1
ATOM 763 C C . ASN A 1 92 ? -11.290 6.620 19.872 1.00 77.81 92 ASN A C 1
ATOM 765 O O . ASN A 1 92 ? -10.709 5.545 19.707 1.00 77.81 92 ASN A O 1
ATOM 769 N N . PRO A 1 93 ? -11.224 7.278 21.048 1.00 69.31 93 PRO A N 1
ATOM 770 C CA . PRO A 1 93 ? -10.330 6.895 22.151 1.00 69.31 93 PRO A CA 1
ATOM 771 C C . PRO A 1 93 ? -10.532 5.471 22.691 1.00 69.31 93 PRO A C 1
ATOM 773 O O . PRO A 1 93 ? -9.564 4.762 22.952 1.00 69.31 93 PRO A O 1
ATOM 776 N N . GLU A 1 94 ? -11.781 5.017 22.818 1.00 72.75 94 GLU A N 1
ATOM 777 C CA . GLU A 1 94 ? -12.105 3.681 23.340 1.00 72.75 94 GLU A CA 1
ATOM 778 C C . GLU A 1 94 ? -11.715 2.579 22.341 1.00 72.75 94 GLU A C 1
ATOM 780 O O . GLU A 1 94 ? -11.284 1.488 22.725 1.00 72.75 94 GLU A O 1
ATOM 785 N N . ARG A 1 95 ? -11.804 2.872 21.036 1.00 72.00 95 ARG A N 1
ATOM 786 C CA . ARG A 1 95 ? -11.266 1.989 19.992 1.00 72.00 95 ARG A CA 1
ATOM 787 C C . ARG A 1 95 ? -9.744 1.964 19.999 1.00 72.00 95 ARG A C 1
ATOM 789 O O . ARG A 1 95 ? -9.190 0.874 19.910 1.00 72.00 95 ARG A O 1
ATOM 796 N N . ILE A 1 96 ? -9.090 3.122 20.103 1.00 72.56 96 ILE A N 1
ATOM 797 C CA . ILE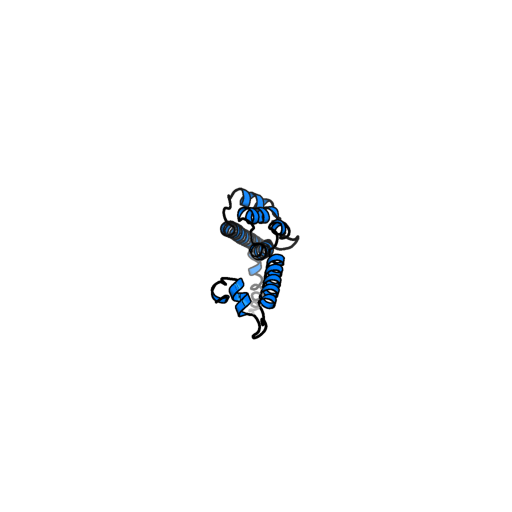 A 1 96 ? -7.623 3.228 20.161 1.00 72.56 96 ILE A CA 1
ATOM 798 C C . ILE A 1 96 ? -7.093 2.393 21.329 1.00 72.56 96 ILE A C 1
ATOM 800 O O . ILE A 1 96 ? -6.235 1.539 21.125 1.00 72.56 96 ILE A O 1
ATOM 804 N N . LYS A 1 97 ? -7.668 2.563 22.526 1.00 75.12 97 LYS A N 1
ATOM 805 C CA . LYS A 1 97 ? -7.275 1.823 23.730 1.00 75.12 97 LYS A CA 1
ATOM 806 C C . LYS A 1 97 ? -7.333 0.307 23.522 1.00 75.12 97 LYS A C 1
ATOM 808 O O . LYS A 1 97 ? -6.342 -0.383 23.725 1.00 75.12 97 LYS A O 1
ATOM 813 N N . ARG A 1 98 ? -8.451 -0.213 23.005 1.00 71.38 98 ARG A N 1
ATOM 814 C CA . ARG A 1 98 ? -8.593 -1.656 22.738 1.00 71.38 98 ARG A CA 1
ATOM 815 C C . ARG A 1 98 ? -7.680 -2.164 21.628 1.00 71.38 98 ARG A C 1
ATOM 817 O O . ARG A 1 98 ? -7.306 -3.333 21.652 1.00 71.38 98 ARG A O 1
ATOM 824 N N . LEU A 1 99 ? -7.372 -1.339 20.628 1.00 74.06 99 LEU A N 1
ATOM 825 C CA . LEU A 1 99 ? -6.416 -1.699 19.580 1.00 74.06 99 LEU A CA 1
ATOM 826 C C . LEU A 1 99 ? -4.983 -1.727 20.117 1.00 74.06 99 LEU A C 1
ATOM 828 O O . LEU A 1 99 ? -4.207 -2.533 19.631 1.00 74.06 99 LEU A O 1
ATOM 832 N N . HIS A 1 100 ? -4.649 -0.907 21.115 1.00 69.44 100 HIS A N 1
ATOM 833 C CA . HIS A 1 100 ? -3.368 -0.975 21.822 1.00 69.44 100 HIS A CA 1
ATOM 834 C C . HIS A 1 100 ? -3.253 -2.214 22.719 1.00 69.44 100 HIS A C 1
ATOM 836 O O . HIS A 1 100 ? -2.202 -2.850 22.734 1.00 69.44 100 HIS A O 1
ATOM 842 N N . ASP A 1 101 ? -4.326 -2.582 23.425 1.00 74.44 101 ASP A N 1
ATOM 843 C CA . ASP A 1 101 ? -4.339 -3.761 24.307 1.00 74.44 101 ASP A CA 1
ATOM 844 C C . ASP A 1 101 ? -4.166 -5.080 23.528 1.00 74.44 101 ASP A C 1
ATOM 846 O O . ASP A 1 101 ? -3.666 -6.074 24.054 1.00 74.44 101 ASP A O 1
ATOM 850 N N . ASN A 1 102 ? -4.568 -5.097 22.254 1.00 67.25 102 ASN A N 1
ATOM 851 C CA . ASN A 1 102 ? -4.317 -6.207 21.345 1.00 67.25 102 ASN A CA 1
ATOM 852 C C . ASN A 1 102 ? -3.046 -5.910 20.547 1.00 67.25 102 ASN A C 1
ATOM 854 O O . ASN A 1 102 ? -3.064 -5.054 19.675 1.00 67.25 102 ASN A O 1
ATOM 858 N N . ILE A 1 103 ? -1.947 -6.629 20.780 1.00 66.88 103 ILE A N 1
ATOM 859 C CA . ILE A 1 103 ? -0.750 -6.487 19.936 1.00 66.88 103 ILE A CA 1
ATOM 860 C C . ILE A 1 103 ? -1.092 -6.974 18.523 1.00 66.88 103 ILE A C 1
ATOM 862 O O . ILE A 1 103 ? -1.056 -8.169 18.236 1.00 66.88 103 ILE A O 1
ATOM 866 N N . LEU A 1 104 ? -1.440 -6.040 17.641 1.00 73.06 104 LEU A N 1
ATOM 867 C CA . LEU A 1 104 ? -1.734 -6.320 16.244 1.00 73.06 104 LEU A CA 1
ATOM 868 C C . LEU A 1 104 ? -0.422 -6.560 15.504 1.00 73.06 104 LEU A C 1
ATOM 870 O O . LEU A 1 104 ? 0.442 -5.685 15.468 1.00 73.06 104 LEU A O 1
ATOM 874 N N . LYS A 1 105 ? -0.276 -7.744 14.904 1.00 74.06 105 LYS A N 1
ATOM 875 C CA . LYS A 1 105 ? 0.938 -8.103 14.153 1.00 74.06 105 LYS A CA 1
ATOM 876 C C . LYS A 1 105 ? 0.778 -7.908 12.656 1.00 74.06 105 LYS A C 1
ATOM 878 O O . LYS A 1 105 ? 1.775 -7.745 11.963 1.00 74.06 105 LYS A O 1
ATOM 883 N N . THR A 1 106 ? -0.465 -7.920 12.168 1.00 80.12 106 THR A N 1
ATOM 884 C CA . THR A 1 106 ? -0.760 -7.778 10.740 1.00 80.12 106 THR A CA 1
ATOM 885 C C . THR A 1 106 ? -1.918 -6.825 10.452 1.00 80.12 106 THR A C 1
ATOM 887 O O . THR A 1 106 ? -2.842 -6.667 11.256 1.00 80.12 106 THR A O 1
ATOM 890 N N . MET A 1 107 ? -1.921 -6.239 9.253 1.00 78.38 107 MET A N 1
ATOM 891 C CA . MET A 1 107 ? -3.032 -5.431 8.738 1.00 78.38 107 MET A CA 1
ATOM 892 C C . MET A 1 107 ? -4.334 -6.236 8.683 1.00 78.38 107 MET A C 1
ATOM 894 O O . MET A 1 107 ? -5.408 -5.714 8.974 1.00 78.38 107 MET A O 1
ATOM 898 N N . ASN A 1 108 ? -4.263 -7.527 8.352 1.00 78.00 108 ASN A N 1
ATOM 899 C CA . ASN A 1 108 ? -5.445 -8.390 8.328 1.00 78.00 108 ASN A CA 1
ATOM 900 C C . ASN A 1 108 ? -6.047 -8.584 9.723 1.00 78.00 108 ASN A C 1
ATOM 902 O O . ASN A 1 108 ? -7.268 -8.523 9.876 1.00 78.00 108 ASN A O 1
ATOM 906 N N . GLU A 1 109 ? -5.207 -8.796 10.735 1.00 81.88 109 GLU A N 1
ATOM 907 C CA . GLU A 1 109 ? -5.642 -8.942 12.122 1.00 81.88 109 GLU A CA 1
ATOM 908 C C . GLU A 1 109 ? -6.311 -7.663 12.634 1.00 81.88 109 GLU A C 1
ATOM 910 O O . GLU A 1 109 ? -7.434 -7.720 13.142 1.00 81.88 109 GLU A O 1
ATOM 915 N N . MET A 1 110 ? -5.686 -6.510 12.383 1.00 83.44 110 MET A N 1
ATOM 916 C CA . MET A 1 110 ? -6.249 -5.196 12.689 1.00 83.44 110 MET A CA 1
ATOM 917 C C . MET A 1 110 ? -7.633 -5.016 12.057 1.00 83.44 110 MET A C 1
ATOM 919 O O . MET A 1 110 ? -8.608 -4.737 12.757 1.00 83.44 110 MET A O 1
ATOM 923 N N . MET A 1 111 ? -7.750 -5.245 10.746 1.00 82.75 111 MET A N 1
ATOM 924 C CA . MET A 1 111 ? -9.019 -5.100 10.031 1.00 82.75 111 MET A CA 1
ATOM 925 C C . MET A 1 111 ? -10.092 -6.025 10.609 1.00 82.75 111 MET A C 1
ATOM 927 O O . MET A 1 111 ? -11.250 -5.622 10.752 1.00 82.75 111 MET A O 1
ATOM 931 N N . ARG A 1 112 ? -9.728 -7.254 10.989 1.00 82.75 112 ARG A N 1
ATOM 932 C CA . ARG A 1 112 ? -10.648 -8.220 11.599 1.00 82.75 112 ARG A CA 1
ATOM 933 C C . ARG A 1 112 ? -11.178 -7.712 12.943 1.00 82.75 112 ARG A C 1
ATOM 935 O O . ARG A 1 112 ? -12.393 -7.740 13.163 1.00 82.75 112 ARG A O 1
ATOM 942 N N . VAL A 1 113 ? -10.300 -7.183 13.798 1.00 82.00 113 VAL A N 1
ATOM 943 C CA . VAL A 1 113 ? -10.671 -6.583 15.091 1.00 82.00 113 VAL A CA 1
ATOM 944 C C . VAL A 1 113 ? -11.596 -5.383 14.879 1.00 82.00 113 VAL A C 1
ATOM 946 O O . VAL A 1 113 ? -12.698 -5.364 15.436 1.00 82.00 113 VAL A O 1
ATOM 949 N N . THR A 1 114 ? -11.245 -4.437 14.003 1.00 79.25 114 THR A N 1
ATOM 950 C CA . THR A 1 114 ? -12.083 -3.254 13.749 1.00 79.25 114 THR A CA 1
ATOM 951 C C . THR A 1 114 ? -13.454 -3.618 13.180 1.00 79.25 114 THR A C 1
ATOM 953 O O . THR A 1 114 ? -14.470 -3.059 13.598 1.00 79.25 114 THR A O 1
ATOM 956 N N . THR A 1 115 ? -13.516 -4.584 12.260 1.00 81.19 115 THR A N 1
ATOM 957 C CA . THR A 1 115 ? -14.785 -5.020 11.655 1.00 81.19 115 THR A CA 1
ATOM 958 C C . THR A 1 115 ? -15.685 -5.706 12.685 1.00 81.19 115 THR A C 1
ATOM 960 O O . THR A 1 115 ? -16.895 -5.471 12.709 1.00 81.19 115 THR A O 1
ATOM 963 N N . SER A 1 116 ? -15.107 -6.510 13.585 1.00 81.12 116 SER A N 1
ATOM 964 C CA . SER A 1 116 ? -15.853 -7.139 14.683 1.00 81.12 116 SER A CA 1
ATOM 965 C C . SER A 1 116 ? -16.420 -6.108 15.668 1.00 81.12 116 SER A C 1
ATOM 967 O O . SER A 1 116 ? -17.573 -6.229 16.091 1.00 81.12 116 SER A O 1
ATOM 969 N N . PHE A 1 117 ? -15.658 -5.048 15.961 1.00 78.19 117 PHE A N 1
ATOM 970 C CA . PHE A 1 117 ? -16.118 -3.940 16.790 1.00 78.19 117 PHE A CA 1
ATOM 971 C C . PHE A 1 117 ? -17.266 -3.196 16.108 1.00 78.19 117 PHE A C 1
ATOM 973 O O . PHE A 1 117 ? -18.307 -2.999 16.725 1.00 78.19 117 PHE A O 1
ATOM 980 N N . LEU A 1 118 ? -17.105 -2.808 14.835 1.00 79.75 118 LEU A N 1
ATOM 981 C CA . LEU A 1 118 ? -18.149 -2.118 14.064 1.00 79.75 118 LEU A CA 1
ATOM 982 C C . LEU A 1 118 ? -19.459 -2.913 14.071 1.00 79.75 118 LEU A C 1
ATOM 984 O O . LEU A 1 118 ? -20.532 -2.353 14.276 1.00 79.75 118 LEU A O 1
ATOM 988 N N . ARG A 1 119 ? -19.377 -4.236 13.894 1.00 81.56 119 ARG A N 1
ATOM 989 C CA . ARG A 1 119 ? -20.544 -5.123 13.953 1.00 81.56 119 ARG A CA 1
ATOM 990 C C . ARG A 1 119 ? -21.206 -5.116 15.334 1.00 81.56 119 ARG A C 1
ATOM 992 O O . ARG A 1 119 ? -22.433 -5.089 15.407 1.00 81.56 119 ARG A O 1
ATOM 999 N N . ARG A 1 120 ? -20.417 -5.146 16.413 1.00 76.94 120 ARG A N 1
ATOM 1000 C CA . ARG A 1 120 ? -20.925 -5.089 17.795 1.00 76.94 120 ARG A CA 1
ATOM 1001 C C . ARG A 1 120 ? -21.603 -3.750 18.093 1.00 76.94 120 ARG A C 1
ATOM 1003 O O . ARG A 1 120 ? -22.680 -3.743 18.674 1.00 76.94 120 ARG A O 1
ATOM 1010 N N . GLU A 1 121 ? -21.003 -2.649 17.658 1.00 73.62 121 GLU A N 1
ATOM 1011 C CA . GLU A 1 121 ? -21.530 -1.289 17.812 1.00 73.62 121 GLU A CA 1
ATOM 1012 C C . GLU A 1 121 ? -22.879 -1.127 17.092 1.00 73.62 121 GLU A C 1
ATOM 1014 O O . GLU A 1 121 ? -23.864 -0.724 17.703 1.00 73.62 121 GLU A O 1
ATOM 1019 N N . VAL A 1 122 ? -22.975 -1.573 15.832 1.00 74.50 122 VAL A N 1
ATOM 1020 C CA . VAL A 1 122 ? -24.240 -1.569 15.072 1.00 74.50 122 VAL A CA 1
ATOM 1021 C C . VAL A 1 122 ? -25.317 -2.425 15.752 1.00 74.50 122 VAL A C 1
ATOM 1023 O O . VAL A 1 122 ? -26.487 -2.038 15.787 1.00 74.50 122 VAL A O 1
ATOM 1026 N N . ALA A 1 123 ? -24.947 -3.582 16.309 1.00 73.12 123 ALA A N 1
ATOM 1027 C CA . ALA A 1 123 ? -25.882 -4.437 17.038 1.00 73.12 123 ALA A CA 1
ATOM 1028 C C . ALA A 1 123 ? -26.385 -3.779 18.335 1.00 73.12 123 ALA A C 1
ATOM 1030 O O . ALA A 1 123 ? -27.580 -3.854 18.626 1.00 73.12 123 ALA A O 1
ATOM 1031 N N . ALA A 1 124 ? -25.505 -3.096 19.074 1.00 71.31 124 ALA A N 1
ATOM 1032 C CA . ALA A 1 124 ? -25.860 -2.360 20.285 1.00 71.31 124 ALA A CA 1
ATOM 1033 C C . ALA A 1 124 ? -26.824 -1.200 19.982 1.00 71.31 124 ALA A C 1
ATOM 1035 O O . ALA A 1 124 ? -27.894 -1.129 20.586 1.00 71.31 124 ALA A O 1
ATOM 1036 N N . SER A 1 125 ? -26.531 -0.373 18.971 1.00 67.88 125 SER A N 1
ATOM 1037 C CA . SER A 1 125 ? -27.423 0.724 18.562 1.00 67.88 125 SER A CA 1
ATOM 1038 C C . SER A 1 125 ? -28.781 0.229 18.047 1.00 67.88 125 SER A C 1
ATOM 1040 O O . SER A 1 125 ? -29.807 0.866 18.275 1.00 67.88 125 SER A O 1
ATOM 1042 N N . ASN A 1 126 ? -28.828 -0.922 17.367 1.00 67.38 126 ASN A N 1
ATOM 1043 C CA . ASN A 1 126 ? -30.095 -1.534 16.950 1.00 67.38 126 ASN A CA 1
ATOM 1044 C C . ASN A 1 126 ? -30.911 -2.054 18.140 1.00 67.38 126 ASN A C 1
ATOM 1046 O O . ASN A 1 126 ? -32.139 -1.989 18.113 1.00 67.38 126 ASN A O 1
ATOM 1050 N N . HIS A 1 127 ? -30.251 -2.566 19.177 1.00 63.72 127 HIS A N 1
ATOM 1051 C CA . HIS A 1 127 ? -30.916 -3.000 20.401 1.00 63.72 127 HIS A CA 1
ATOM 1052 C C . HIS A 1 127 ? -31.471 -1.808 21.199 1.00 63.72 127 HIS A C 1
ATOM 1054 O O . HIS A 1 127 ? -32.589 -1.880 21.702 1.00 63.72 127 HIS A O 1
ATOM 1060 N N . GLU A 1 128 ? -30.753 -0.684 21.248 1.00 62.56 128 GLU A N 1
ATOM 1061 C CA . GLU A 1 128 ? -31.246 0.566 21.844 1.00 62.56 128 GLU A CA 1
ATOM 1062 C C . GLU A 1 128 ? -32.436 1.155 21.082 1.00 62.56 128 GLU A C 1
ATOM 1064 O O . GLU A 1 128 ? -33.444 1.485 21.701 1.00 62.56 128 GLU A O 1
ATOM 1069 N N . LYS A 1 129 ? -32.393 1.195 19.742 1.00 59.06 129 LYS A N 1
ATOM 1070 C CA . LYS A 1 129 ? -33.548 1.617 18.926 1.00 59.06 129 LYS A CA 1
ATOM 1071 C C . LYS A 1 129 ? -34.768 0.721 19.143 1.00 59.06 129 LYS A C 1
ATOM 1073 O O . LYS A 1 129 ? -35.891 1.206 19.187 1.00 59.06 129 LYS A O 1
ATOM 1078 N N . LYS A 1 130 ? -34.573 -0.590 19.310 1.00 59.16 130 LYS A N 1
ATOM 1079 C CA . LYS A 1 130 ? -35.671 -1.515 19.639 1.00 59.16 130 LYS A CA 1
ATOM 1080 C C . LYS A 1 130 ? -36.230 -1.286 21.044 1.00 59.16 130 LYS A C 1
ATOM 1082 O O . LYS A 1 130 ? -37.425 -1.462 21.227 1.00 59.16 130 LYS A O 1
ATOM 1087 N N . LYS A 1 131 ? -35.409 -0.856 22.009 1.00 57.31 131 LYS A N 1
ATOM 1088 C CA . LYS A 1 131 ? -35.879 -0.428 23.338 1.00 57.31 131 LYS A CA 1
ATOM 1089 C C . LYS A 1 131 ? -36.603 0.921 23.308 1.00 57.31 131 LYS A C 1
ATOM 1091 O O . LYS A 1 131 ? -37.501 1.128 24.116 1.00 57.31 131 LYS A O 1
ATOM 1096 N N . SER A 1 132 ? -36.241 1.826 22.393 1.00 50.66 132 SER A N 1
ATOM 1097 C CA . SER A 1 132 ? -36.912 3.125 22.253 1.00 50.66 132 SER A CA 1
ATOM 1098 C C . SER A 1 132 ? -38.285 3.040 21.578 1.00 50.66 132 SER A C 1
ATOM 1100 O O . SER A 1 132 ? -39.042 4.003 21.648 1.00 50.66 132 SER A O 1
ATOM 1102 N N . PHE A 1 133 ? -38.625 1.917 20.930 1.00 50.22 133 PHE A N 1
ATOM 1103 C CA . PHE A 1 133 ? -39.993 1.607 20.507 1.00 50.22 133 PHE A CA 1
ATOM 1104 C C . PHE A 1 133 ? -40.685 0.788 21.603 1.00 50.22 133 PHE A C 1
ATOM 1106 O O . PHE A 1 133 ? -40.365 -0.389 21.771 1.00 50.22 133 PHE A O 1
ATOM 1113 N N . PRO A 1 134 ? -41.633 1.364 22.360 1.00 55.47 134 PRO A N 1
ATOM 1114 C CA . PRO A 1 134 ? -42.281 0.620 23.423 1.00 55.47 134 PRO A CA 1
ATOM 1115 C C . PRO A 1 134 ? -43.202 -0.480 22.861 1.00 55.47 134 PRO A C 1
ATOM 1117 O O . PRO A 1 134 ? -43.865 -0.244 21.844 1.00 55.47 134 PRO A O 1
ATOM 1120 N N . PRO A 1 135 ? -43.327 -1.641 23.536 1.00 52.66 135 PRO A N 1
ATOM 1121 C CA . PRO A 1 135 ? -44.130 -2.782 23.071 1.00 52.66 135 PRO A CA 1
ATOM 1122 C C . PRO A 1 135 ? -45.612 -2.473 22.802 1.00 52.66 135 PRO A C 1
ATOM 1124 O O . PRO A 1 135 ? -46.257 -3.154 22.011 1.00 52.66 135 PRO A O 1
ATOM 1127 N N . TRP A 1 136 ? -46.168 -1.434 23.428 1.00 47.78 136 TRP A N 1
ATOM 1128 C CA . TRP A 1 136 ? -47.593 -1.099 23.344 1.00 47.78 136 TRP A CA 1
ATOM 1129 C C . TRP A 1 136 ? -48.020 -0.392 22.047 1.00 47.78 136 TRP A C 1
ATOM 1131 O O . TRP A 1 136 ? -49.210 -0.346 21.747 1.00 47.78 136 TRP A O 1
ATOM 1141 N N . ARG A 1 137 ? -47.091 0.103 21.214 1.00 48.38 137 ARG A N 1
ATOM 1142 C CA . ARG A 1 137 ? -47.445 0.794 19.953 1.00 48.38 137 ARG A CA 1
ATOM 1143 C C . ARG A 1 137 ? -47.841 -0.126 18.788 1.00 48.38 137 ARG A C 1
ATOM 1145 O O . ARG A 1 137 ? -48.159 0.374 17.716 1.00 48.38 137 ARG A O 1
ATOM 1152 N N . GLN A 1 138 ? -47.861 -1.448 18.973 1.00 51.22 138 GLN A N 1
ATOM 1153 C CA . GLN A 1 138 ? -48.390 -2.386 17.967 1.00 51.22 138 GLN A CA 1
ATOM 1154 C C . GLN A 1 138 ? -49.902 -2.657 18.110 1.00 51.22 138 GLN A C 1
ATOM 1156 O O . GLN A 1 138 ? -50.491 -3.247 17.208 1.00 51.22 138 GLN A O 1
ATOM 1161 N N . GLN A 1 139 ? -50.559 -2.204 19.189 1.00 49.00 139 GLN A N 1
ATOM 1162 C CA . GLN A 1 139 ? -51.983 -2.486 19.445 1.00 49.00 139 GLN A CA 1
ATOM 1163 C C . GLN A 1 139 ? -52.982 -1.422 18.950 1.00 49.00 139 GLN A C 1
ATOM 1165 O O . GLN A 1 139 ? -54.186 -1.663 19.001 1.00 49.00 139 GLN A O 1
ATOM 1170 N N . GLU A 1 140 ? -52.543 -0.285 18.404 1.00 40.44 1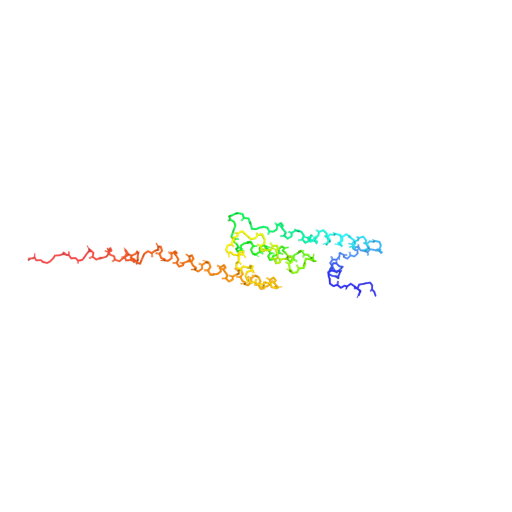40 GLU A N 1
ATOM 1171 C CA . GLU A 1 140 ? -53.476 0.767 17.946 1.00 40.44 140 GLU A CA 1
ATOM 1172 C C . GLU A 1 140 ? -54.123 0.485 16.573 1.00 40.44 140 GLU A C 1
ATOM 1174 O O . GLU A 1 140 ? -55.041 1.192 16.158 1.00 40.44 140 GLU A O 1
ATOM 1179 N N . GLY A 1 141 ? -53.712 -0.584 15.878 1.00 45.38 141 GLY A N 1
ATOM 1180 C CA . GLY A 1 141 ? -54.289 -0.986 14.588 1.00 45.38 141 GLY A CA 1
ATOM 1181 C C . GLY A 1 141 ? -55.604 -1.775 14.666 1.00 45.38 141 GLY A C 1
ATOM 1182 O O . GLY A 1 141 ? -56.320 -1.831 13.673 1.00 45.38 141 GLY A O 1
ATOM 1183 N N . ASN A 1 142 ? -55.953 -2.359 15.823 1.00 41.81 142 ASN A N 1
ATOM 1184 C CA . ASN A 1 142 ? -57.091 -3.292 15.938 1.00 41.81 142 ASN A CA 1
ATOM 1185 C C . ASN A 1 142 ? -58.280 -2.783 16.773 1.00 41.81 142 ASN A C 1
ATOM 1187 O O . ASN A 1 142 ? -59.326 -3.427 16.798 1.00 41.81 142 ASN A O 1
ATOM 1191 N N . GLN A 1 143 ? -58.187 -1.618 17.423 1.00 45.22 143 GLN A N 1
ATOM 1192 C CA . GLN A 1 143 ? -59.294 -1.101 18.247 1.00 45.22 143 GLN A CA 1
ATOM 1193 C C . GLN A 1 143 ? -60.363 -0.309 17.474 1.00 45.22 143 GLN A C 1
ATOM 1195 O O . GLN A 1 143 ? -61.434 -0.048 18.018 1.00 45.22 143 GLN A O 1
ATOM 1200 N N . LYS A 1 144 ? -60.152 0.019 16.190 1.00 46.09 144 LYS A N 1
ATOM 1201 C CA . LYS A 1 144 ? -61.151 0.766 15.396 1.00 46.09 144 LYS A CA 1
ATOM 1202 C C . LYS A 1 144 ? -62.298 -0.084 14.824 1.00 46.09 144 LYS A C 1
ATOM 1204 O O . LYS A 1 144 ? -63.226 0.490 14.264 1.00 46.09 144 LYS A O 1
ATOM 1209 N N . GLN A 1 145 ? -62.293 -1.412 14.987 1.00 48.69 145 GLN A N 1
ATOM 1210 C CA . GLN A 1 145 ? -63.387 -2.277 14.504 1.00 48.69 145 GLN A CA 1
ATOM 1211 C C . GLN A 1 145 ? -64.398 -2.718 15.576 1.00 48.69 145 GLN A C 1
ATOM 1213 O O . GLN A 1 145 ? -65.467 -3.204 15.218 1.00 48.69 145 GLN A O 1
ATOM 1218 N N . ILE A 1 146 ? -64.129 -2.521 16.872 1.00 43.75 146 ILE A N 1
ATOM 1219 C CA . ILE A 1 146 ? -64.957 -3.128 17.935 1.00 43.75 146 ILE A CA 1
ATOM 1220 C C . ILE A 1 146 ? -66.135 -2.225 18.373 1.00 43.75 146 ILE A C 1
ATOM 1222 O O . ILE A 1 146 ? -67.106 -2.709 18.940 1.00 43.75 146 ILE A O 1
ATOM 1226 N N . PHE A 1 147 ? -66.152 -0.939 18.004 1.00 39.31 147 PHE A N 1
ATOM 1227 C CA . PHE A 1 147 ? -67.213 0.007 18.403 1.00 39.31 147 PHE A CA 1
ATOM 1228 C C . PHE A 1 147 ? -68.376 0.177 17.403 1.00 39.31 147 PHE A C 1
ATOM 1230 O O . PHE A 1 147 ? -69.107 1.161 17.474 1.00 39.31 147 PHE A O 1
ATOM 1237 N N . ARG A 1 148 ? -68.584 -0.755 16.460 1.00 44.69 148 ARG A N 1
ATOM 1238 C CA . ARG A 1 148 ? -69.708 -0.676 15.496 1.00 44.69 148 ARG A CA 1
ATOM 1239 C C . ARG A 1 148 ? -70.724 -1.816 15.550 1.00 44.69 148 ARG A C 1
ATOM 1241 O O . ARG A 1 148 ? -71.564 -1.905 14.659 1.00 44.69 148 ARG A O 1
ATOM 1248 N N . LYS A 1 149 ? -70.699 -2.671 16.575 1.00 45.66 149 LYS A N 1
ATOM 1249 C CA . LYS A 1 149 ? -71.655 -3.783 16.669 1.00 45.66 149 LYS A CA 1
ATOM 1250 C C . LYS A 1 149 ? -72.241 -3.921 18.072 1.00 45.66 149 LYS A C 1
ATOM 1252 O O . LYS A 1 149 ? -71.820 -4.755 18.859 1.00 45.66 149 LYS A O 1
ATOM 1257 N N . GLY A 1 150 ? -73.228 -3.084 18.361 1.00 43.19 150 GLY A N 1
ATOM 1258 C CA . GLY A 1 150 ? -74.076 -3.202 19.543 1.00 43.19 150 GLY A CA 1
ATOM 1259 C C . GLY A 1 150 ? -75.070 -2.052 19.571 1.00 43.19 150 GLY A C 1
ATOM 1260 O O . GLY A 1 150 ? -74.669 -0.965 19.951 1.00 43.19 150 GLY A O 1
ATOM 1261 N N . ASN A 1 151 ? -76.282 -2.287 19.058 1.00 38.00 151 ASN A N 1
ATOM 1262 C CA . ASN A 1 151 ? -77.510 -1.471 19.132 1.00 38.00 151 ASN A CA 1
ATOM 1263 C C . ASN A 1 151 ? -78.544 -2.185 18.230 1.00 38.00 151 ASN A C 1
ATOM 1265 O O . ASN A 1 151 ? -78.224 -2.425 17.071 1.00 38.00 151 ASN A O 1
ATOM 1269 N N . PHE A 1 152 ? -79.763 -2.584 18.585 1.00 40.12 152 PHE A N 1
ATOM 1270 C CA . PHE A 1 152 ? -80.566 -2.646 19.806 1.00 40.12 152 PHE A CA 1
ATOM 1271 C C . PHE A 1 152 ? -81.606 -3.760 19.544 1.00 40.12 152 PHE A C 1
ATOM 1273 O O . PHE A 1 152 ? -82.132 -3.841 18.435 1.00 40.12 152 PHE A O 1
ATOM 1280 N N . GLN A 1 153 ? -81.936 -4.583 20.538 1.00 41.44 153 GLN A N 1
ATOM 1281 C CA . GLN A 1 153 ? -83.224 -5.283 20.589 1.00 41.44 153 GLN A CA 1
ATOM 1282 C C . GLN A 1 153 ? -83.914 -4.861 21.880 1.00 41.44 153 GLN A C 1
ATOM 1284 O O . GLN A 1 153 ? -83.319 -4.990 22.947 1.00 41.44 153 GLN A O 1
ATOM 1289 N N . ASN A 1 154 ? -85.113 -4.297 21.733 1.00 36.00 154 ASN A N 1
ATOM 1290 C CA . ASN A 1 154 ? -86.288 -4.450 22.596 1.00 36.00 154 ASN A CA 1
ATOM 1291 C C . ASN A 1 154 ? -87.350 -3.457 22.103 1.00 36.00 154 ASN A C 1
ATOM 1293 O O . ASN A 1 154 ? -87.172 -2.254 22.280 1.00 36.00 154 ASN A O 1
ATOM 1297 N N . GLN A 1 155 ? -88.409 -3.938 21.451 1.00 45.16 155 GLN A N 1
ATOM 1298 C CA . GLN A 1 155 ? -89.746 -4.106 22.039 1.00 45.16 155 GLN A CA 1
ATOM 1299 C C . GLN A 1 155 ? -90.692 -4.719 21.000 1.00 45.16 155 GLN A C 1
ATOM 1301 O O . GLN A 1 155 ? -90.562 -4.359 19.809 1.00 45.16 155 GLN A O 1
#